Protein AF-R6D963-F1 (afdb_monomer_lite)

Radius of gyration: 20.3 Å; chains: 1; bounding box: 48×44×53 Å

Secondary structure (DSSP, 8-state):
---PPP-HHHHHHHHHHHHHHHHTT--HHHHHHHHHS-HHHHHHHHHHHHHHHHHHHS-S-HHHHHHHHHHHHHHHHHHHHHHHHHHHHHHHHHHTT-----HHHHTSHHHHHHHHHHHHHHHHHHHHHHH---

Foldseek 3Di:
DPPDDDPVVVVVVLVVVCVVCVVVVHHSVVVVCVVPDPPVVVVVVVVLVVLLCVQQVPDPDNVLSVQLNVQLVVVVVVVVVVVVVVVVVQVVCVVVVNDPDDPVLVPDPVNVVVVVVVVVVVSVVSSVRSNPDD

pLDDT: mean 89.03, std 8.0, range [45.81, 96.44]

Sequence (134 aa):
MSGVGAPWLLYGIGAVLAIILTLCKIPALAFALGMFIPLELNVPLVVGGAVNWFVTTRSKDAALNTERGEKGTLLASGFIAGGALMGVISAAMRFGGVNLVNEAWLNNTWSEVLALGAYALLILYFIKASMKVK

Structure (mmCIF, N/CA/C/O backbone):
data_AF-R6D963-F1
#
_entry.id   AF-R6D963-F1
#
loop_
_atom_site.group_PDB
_atom_site.id
_atom_site.type_symbol
_atom_site.label_atom_id
_atom_site.label_alt_id
_atom_site.label_comp_id
_atom_site.label_asym_id
_atom_site.label_entity_id
_atom_site.label_seq_id
_atom_site.pdbx_PDB_ins_code
_atom_site.Cartn_x
_atom_site.Cartn_y
_atom_site.Cartn_z
_atom_site.occupancy
_atom_site.B_iso_or_equiv
_atom_site.auth_seq_id
_atom_site.auth_comp_id
_atom_site.auth_asym_id
_atom_site.auth_atom_id
_atom_site.pdbx_PDB_model_num
ATOM 1 N N . MET A 1 1 ? 14.447 15.627 -26.904 1.00 45.81 1 MET A N 1
ATOM 2 C CA . MET A 1 1 ? 13.306 16.252 -26.200 1.00 45.81 1 MET A CA 1
ATOM 3 C C . MET A 1 1 ? 12.547 17.096 -27.209 1.00 45.81 1 MET A C 1
ATOM 5 O O . MET A 1 1 ? 12.997 18.180 -27.549 1.00 45.81 1 MET A O 1
ATOM 9 N N . SER A 1 2 ? 11.469 16.562 -27.779 1.00 47.56 2 SER A N 1
ATOM 10 C CA . SER A 1 2 ? 10.564 17.322 -28.645 1.00 47.56 2 SER A CA 1
ATOM 11 C C . SER A 1 2 ? 9.882 18.407 -27.809 1.00 47.56 2 SER A C 1
ATOM 13 O O . SER A 1 2 ? 9.190 18.084 -26.846 1.00 47.56 2 SER A O 1
ATOM 15 N N . GLY A 1 3 ? 10.111 19.678 -28.147 1.00 60.22 3 GLY A N 1
ATOM 16 C CA . GLY A 1 3 ? 9.510 20.851 -27.502 1.00 60.22 3 GLY A CA 1
ATOM 17 C C . GLY A 1 3 ? 8.023 20.992 -27.819 1.00 60.22 3 GLY A C 1
ATOM 18 O O . GLY A 1 3 ? 7.609 21.952 -28.459 1.00 60.22 3 GLY A O 1
ATOM 19 N N . VAL A 1 4 ? 7.219 20.015 -27.410 1.00 66.19 4 VAL A N 1
ATOM 20 C CA . VAL A 1 4 ? 5.761 20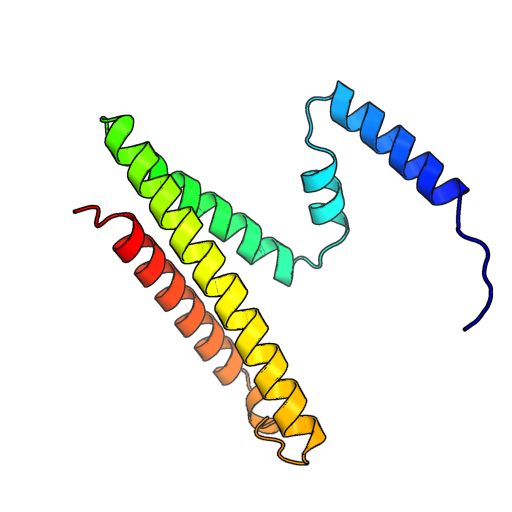.122 -27.454 1.00 66.19 4 VAL A CA 1
ATOM 21 C C . VAL A 1 4 ? 5.361 21.041 -26.303 1.00 66.19 4 VAL A C 1
ATOM 23 O O . VAL A 1 4 ? 5.659 20.747 -25.146 1.00 66.19 4 VAL A O 1
ATOM 26 N N . GLY A 1 5 ? 4.747 22.184 -26.620 1.00 77.62 5 GLY A N 1
ATOM 27 C CA . GLY A 1 5 ? 4.207 23.092 -25.609 1.00 77.62 5 GLY A CA 1
ATOM 28 C C . GLY A 1 5 ? 3.273 22.342 -24.659 1.00 77.62 5 GLY A C 1
ATOM 29 O O . GLY A 1 5 ? 2.567 21.423 -25.078 1.00 77.62 5 GLY A O 1
ATOM 30 N N . ALA A 1 6 ? 3.294 22.707 -23.375 1.00 78.94 6 ALA A N 1
ATOM 31 C CA . ALA A 1 6 ? 2.456 22.059 -22.372 1.00 78.94 6 ALA A CA 1
ATOM 32 C C . ALA A 1 6 ? 0.985 22.049 -22.841 1.00 78.94 6 ALA A C 1
ATOM 34 O O . ALA A 1 6 ? 0.496 23.082 -23.311 1.00 78.94 6 ALA A O 1
ATOM 35 N N . PRO A 1 7 ? 0.268 20.916 -22.745 1.00 87.56 7 PRO A N 1
ATOM 36 C CA . PRO A 1 7 ? -1.094 20.797 -23.253 1.00 87.56 7 PRO A CA 1
ATOM 37 C C . PRO A 1 7 ? -2.090 21.503 -22.318 1.00 87.56 7 PRO A C 1
ATOM 39 O O . PRO A 1 7 ? -2.863 20.868 -21.605 1.00 87.56 7 PRO A O 1
ATOM 42 N N . TRP A 1 8 ? -2.077 22.839 -22.319 1.00 88.88 8 TRP A N 1
ATOM 43 C CA . TRP A 1 8 ? -2.890 23.716 -21.463 1.00 88.88 8 TRP A CA 1
ATOM 44 C C . TRP A 1 8 ? -4.386 23.404 -21.506 1.00 88.88 8 TRP A C 1
ATOM 46 O O . TRP A 1 8 ? -5.058 23.491 -20.481 1.00 88.88 8 TRP A O 1
ATOM 56 N N . LEU A 1 9 ? -4.895 22.969 -22.662 1.00 91.44 9 LEU A N 1
ATOM 57 C CA . LEU A 1 9 ? -6.282 22.532 -22.803 1.00 91.44 9 LEU A CA 1
ATOM 58 C C . LEU A 1 9 ? -6.596 21.321 -21.907 1.00 91.44 9 LEU A C 1
ATOM 60 O O . LEU A 1 9 ? -7.628 21.310 -21.241 1.00 91.44 9 LEU A O 1
ATOM 64 N N . LEU A 1 10 ? -5.695 20.334 -21.832 1.00 89.88 10 LEU A N 1
ATOM 65 C CA . LEU A 1 10 ? -5.864 19.157 -20.971 1.00 89.88 10 LEU A CA 1
ATOM 66 C C . LEU A 1 10 ? -5.806 19.536 -19.487 1.00 89.88 10 LEU A C 1
ATOM 68 O O . LEU A 1 10 ? -6.600 19.029 -18.697 1.00 89.88 10 LEU A O 1
ATOM 72 N N . TYR A 1 11 ? -4.926 20.469 -19.111 1.00 89.25 11 TYR A N 1
ATOM 73 C CA . TYR A 1 11 ? -4.894 21.009 -17.748 1.00 89.25 11 TYR A CA 1
ATOM 74 C C . TYR A 1 11 ? -6.192 21.744 -17.390 1.00 89.25 11 TYR A C 1
ATOM 76 O O . TYR A 1 11 ? -6.721 21.543 -16.299 1.00 89.25 11 TYR A O 1
ATOM 84 N N . GLY A 1 12 ? -6.739 22.545 -18.312 1.00 93.12 12 GLY A N 1
ATOM 85 C CA . GLY A 1 12 ? -8.024 23.225 -18.133 1.00 93.12 12 GLY A CA 1
ATOM 86 C C . GLY A 1 12 ? -9.186 22.248 -17.945 1.00 93.12 12 GLY A C 1
ATOM 87 O O . GLY A 1 12 ? -9.982 22.411 -17.023 1.00 93.12 12 GLY A O 1
ATOM 88 N N . ILE A 1 13 ? -9.242 21.183 -18.752 1.00 92.81 13 ILE A N 1
ATOM 89 C CA . ILE A 1 13 ? -10.232 20.104 -18.598 1.00 92.81 13 ILE A CA 1
ATOM 90 C C . ILE A 1 13 ? -10.082 19.428 -17.228 1.00 92.81 13 ILE A C 1
ATOM 92 O O . ILE A 1 13 ? -11.074 19.242 -16.524 1.00 92.81 13 ILE A O 1
ATOM 96 N N . GLY A 1 14 ? -8.850 19.115 -16.817 1.00 91.75 14 GLY A N 1
ATOM 97 C CA . GLY A 1 14 ? -8.565 18.546 -15.499 1.00 91.75 14 GLY A CA 1
ATOM 98 C C . GLY A 1 14 ? -9.013 19.452 -14.348 1.00 91.75 14 GLY A C 1
ATOM 99 O O . GLY A 1 14 ? -9.599 18.968 -13.382 1.00 91.75 14 GLY A O 1
ATOM 100 N N . ALA A 1 15 ? -8.809 20.767 -14.466 1.00 92.88 15 ALA A N 1
ATOM 101 C CA . ALA A 1 15 ? -9.242 21.743 -13.469 1.00 92.88 15 ALA A CA 1
ATOM 102 C C . ALA A 1 15 ? -10.774 21.819 -13.359 1.00 92.88 15 ALA A C 1
ATOM 104 O O . ALA A 1 15 ? -11.313 21.790 -12.253 1.00 92.88 15 ALA A O 1
ATOM 105 N N . VAL A 1 16 ? -11.489 21.849 -14.490 1.00 95.00 16 VAL A N 1
ATOM 106 C CA . VAL A 1 16 ? -12.962 21.834 -14.505 1.00 95.00 16 VAL A CA 1
ATOM 107 C C . VAL A 1 16 ? -13.499 20.533 -13.904 1.00 95.00 16 VAL A C 1
ATOM 109 O O . VAL A 1 16 ? -14.391 20.575 -13.057 1.00 95.00 16 VAL A O 1
ATOM 112 N N . LEU A 1 17 ? -12.920 19.383 -14.265 1.00 93.12 17 LEU A N 1
ATOM 113 C CA . LEU A 1 17 ? -13.272 18.092 -13.667 1.00 93.12 17 LEU A CA 1
ATOM 114 C C . LEU A 1 17 ? -13.030 18.080 -12.154 1.00 93.12 17 LEU A C 1
ATOM 116 O O . LEU A 1 17 ? -13.890 17.621 -11.407 1.00 93.12 17 LEU A O 1
ATOM 120 N N . ALA A 1 18 ? -11.907 18.624 -11.680 1.00 92.38 18 ALA A N 1
ATOM 121 C CA . ALA A 1 18 ? -11.615 18.715 -10.252 1.00 92.38 18 ALA A CA 1
ATOM 122 C C . ALA A 1 18 ? -12.641 19.579 -9.499 1.00 92.38 18 ALA A C 1
ATOM 124 O O . ALA A 1 18 ? -13.044 19.210 -8.394 1.00 92.38 18 ALA A O 1
ATOM 125 N N . ILE A 1 19 ? -13.115 20.679 -10.098 1.00 94.69 19 ILE A N 1
ATOM 126 C CA . ILE A 1 19 ? -14.180 21.518 -9.526 1.00 94.69 19 ILE A CA 1
ATOM 127 C C . ILE A 1 19 ? -15.487 20.725 -9.435 1.00 94.69 19 ILE A C 1
ATOM 129 O O . ILE A 1 19 ? -16.094 20.683 -8.368 1.00 94.69 19 ILE A O 1
ATOM 133 N N . ILE A 1 20 ? -15.893 20.048 -10.515 1.00 95.06 20 ILE A N 1
ATOM 134 C CA . ILE A 1 20 ? -17.113 19.225 -10.537 1.00 95.06 20 ILE A CA 1
ATOM 135 C C . ILE A 1 20 ? -17.046 18.131 -9.462 1.00 95.06 20 ILE A C 1
ATOM 137 O O . ILE A 1 20 ? -17.976 17.986 -8.672 1.00 95.06 20 ILE A O 1
ATOM 141 N N . LEU A 1 21 ? -15.931 17.402 -9.375 1.00 94.12 21 LEU A N 1
ATOM 142 C CA . LEU A 1 21 ? -15.734 16.349 -8.373 1.00 94.12 21 LEU A CA 1
ATOM 143 C C . LEU A 1 21 ? -15.788 16.906 -6.948 1.00 94.12 21 LEU A C 1
ATOM 145 O O . LEU A 1 21 ? -16.455 16.330 -6.088 1.00 94.12 21 LEU A O 1
ATOM 149 N N . THR A 1 22 ? -15.166 18.064 -6.717 1.00 93.12 22 THR A N 1
ATOM 150 C CA . THR A 1 22 ? -15.223 18.766 -5.427 1.00 93.12 22 THR A CA 1
ATOM 151 C C . THR A 1 22 ? -16.660 19.142 -5.055 1.00 93.12 22 THR A C 1
ATOM 153 O O . THR A 1 22 ? -17.071 18.918 -3.916 1.00 93.12 22 THR A O 1
ATOM 156 N N . LEU A 1 23 ? -17.458 19.639 -6.009 1.00 95.12 23 LEU A N 1
ATOM 157 C CA . LEU A 1 23 ? -18.881 19.943 -5.801 1.00 95.12 23 LEU A CA 1
ATOM 158 C C . LEU A 1 23 ? -19.701 18.684 -5.480 1.00 95.12 23 LEU A C 1
ATOM 160 O O . LEU A 1 23 ? -20.583 18.720 -4.622 1.00 95.12 23 LEU A O 1
ATOM 164 N N . CYS A 1 24 ? -19.369 17.551 -6.101 1.00 94.62 24 CYS A N 1
ATOM 165 C CA . CYS A 1 24 ? -19.964 16.247 -5.806 1.00 94.62 24 CYS A CA 1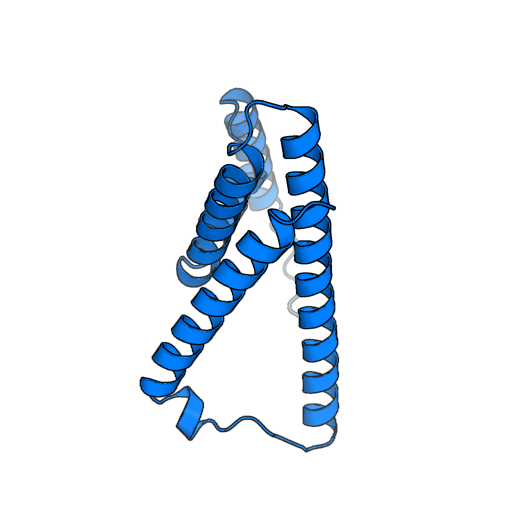
ATOM 166 C C . CYS A 1 24 ? -19.456 15.608 -4.497 1.00 94.62 24 CYS A C 1
ATOM 168 O O . CYS A 1 24 ? -19.867 14.493 -4.182 1.00 94.62 24 CYS A O 1
ATOM 170 N N . LYS A 1 25 ? -18.576 16.275 -3.732 1.00 91.38 25 LYS A N 1
ATOM 171 C CA . LYS A 1 25 ? -17.889 15.722 -2.547 1.00 91.38 25 LYS A CA 1
ATOM 172 C C . LYS A 1 25 ? -17.077 14.448 -2.836 1.00 91.38 25 LYS A C 1
ATOM 174 O O . LYS A 1 25 ? -16.847 13.639 -1.940 1.00 91.38 25 LYS A O 1
ATOM 179 N N . ILE A 1 26 ? -16.616 14.281 -4.075 1.00 89.75 26 ILE A N 1
ATOM 180 C CA . ILE A 1 26 ? -15.727 13.193 -4.483 1.00 89.75 26 ILE A CA 1
ATOM 181 C C . ILE A 1 26 ? -14.285 13.721 -4.457 1.00 89.75 26 ILE A C 1
ATOM 183 O O . ILE A 1 26 ? -13.998 14.738 -5.093 1.00 89.75 26 ILE A O 1
ATOM 187 N N . PRO A 1 27 ? -13.341 13.053 -3.768 1.00 88.75 27 PRO A N 1
ATOM 188 C CA . PRO A 1 27 ? -11.946 13.475 -3.769 1.00 88.75 27 PRO A CA 1
ATOM 189 C C . PRO A 1 27 ? -11.345 13.352 -5.176 1.00 88.75 27 PRO A C 1
ATOM 191 O O . PRO A 1 27 ? -11.098 12.246 -5.662 1.00 88.75 27 PRO A O 1
ATOM 194 N N . ALA A 1 28 ? -11.069 14.489 -5.821 1.00 89.69 28 ALA A N 1
ATOM 195 C CA . ALA A 1 28 ? -10.539 14.524 -7.186 1.00 89.69 28 ALA A CA 1
ATOM 196 C C . ALA A 1 28 ? -9.214 13.754 -7.333 1.00 89.69 28 ALA A C 1
ATOM 198 O O . ALA A 1 28 ? -8.979 13.116 -8.355 1.00 89.69 28 ALA A O 1
ATOM 199 N N . LEU A 1 29 ? -8.380 13.753 -6.287 1.00 86.44 29 LEU A N 1
ATOM 200 C CA . LEU A 1 29 ? -7.109 13.029 -6.258 1.00 86.44 29 LEU A CA 1
ATOM 201 C C . LEU A 1 29 ? -7.303 11.507 -6.318 1.00 86.44 29 LEU A C 1
ATOM 203 O O . LEU A 1 29 ? -6.657 10.844 -7.123 1.00 86.44 29 LEU A O 1
ATOM 207 N N . ALA A 1 30 ? -8.221 10.955 -5.518 1.00 84.38 30 ALA A N 1
ATOM 208 C CA . ALA A 1 30 ? -8.514 9.521 -5.531 1.00 84.38 30 ALA A CA 1
ATOM 209 C C . ALA A 1 30 ? -9.139 9.088 -6.866 1.00 84.38 30 ALA A C 1
ATOM 211 O O . ALA A 1 30 ? -8.790 8.041 -7.404 1.00 84.38 30 ALA A O 1
ATOM 212 N N . PHE A 1 31 ? -10.013 9.926 -7.430 1.00 87.38 31 PHE A N 1
ATOM 213 C CA . PHE A 1 31 ? -10.617 9.692 -8.740 1.00 87.38 31 PHE A CA 1
ATOM 214 C C . PHE A 1 31 ? -9.572 9.690 -9.867 1.00 87.38 31 PHE A C 1
ATOM 216 O O . PHE A 1 31 ? -9.514 8.752 -10.659 1.00 87.38 31 PHE A O 1
ATOM 223 N N . ALA A 1 32 ? -8.707 10.706 -9.912 1.00 86.88 32 ALA A N 1
ATOM 224 C CA . ALA A 1 32 ? -7.654 10.809 -10.918 1.00 86.88 32 ALA A CA 1
ATOM 225 C C . ALA A 1 32 ? -6.641 9.660 -10.813 1.00 86.88 32 ALA A C 1
ATOM 227 O O . ALA A 1 32 ? -6.297 9.067 -11.832 1.00 86.88 32 ALA A O 1
ATOM 228 N N . LEU A 1 33 ? -6.212 9.299 -9.597 1.00 82.25 33 LEU A N 1
ATOM 229 C CA . LEU A 1 33 ? -5.339 8.141 -9.370 1.00 82.25 33 LEU A CA 1
ATOM 230 C C . LEU A 1 33 ? -5.999 6.838 -9.842 1.00 82.25 33 LEU A C 1
ATOM 232 O O . LEU A 1 33 ? -5.355 6.040 -10.519 1.00 82.25 33 LEU A O 1
ATOM 236 N N . GLY A 1 34 ? -7.291 6.660 -9.555 1.00 83.62 34 GLY A N 1
ATOM 237 C CA . GLY A 1 34 ? -8.060 5.496 -9.991 1.00 83.62 34 GLY A CA 1
ATOM 238 C C . GLY A 1 34 ? -8.137 5.350 -11.514 1.00 83.62 34 GLY A C 1
ATOM 239 O O . GLY A 1 34 ? -8.022 4.237 -12.016 1.00 83.62 34 GLY A O 1
ATOM 240 N N . MET A 1 35 ? -8.275 6.455 -12.256 1.00 84.25 35 MET A N 1
ATOM 241 C CA . MET A 1 35 ? -8.285 6.435 -13.728 1.00 84.25 35 MET A CA 1
ATOM 242 C C . MET A 1 35 ? -6.891 6.309 -14.353 1.00 84.25 35 MET A C 1
ATOM 244 O O . MET A 1 35 ? -6.765 5.844 -15.483 1.00 84.25 35 MET A O 1
ATOM 248 N N . PHE A 1 36 ? -5.854 6.780 -13.659 1.00 83.00 36 PHE A N 1
ATOM 249 C CA . PHE A 1 36 ? -4.491 6.848 -14.185 1.00 83.00 36 PHE A CA 1
ATOM 250 C C . PHE A 1 36 ? -3.726 5.528 -14.033 1.00 83.00 36 PHE A C 1
ATOM 252 O O . PHE A 1 36 ? -2.913 5.180 -14.887 1.00 83.00 36 PHE A O 1
ATOM 259 N N . ILE A 1 37 ? -3.956 4.809 -12.934 1.00 81.81 37 ILE A N 1
ATOM 260 C CA . ILE A 1 37 ? -3.141 3.659 -12.545 1.00 81.81 37 ILE A CA 1
ATOM 261 C C . ILE A 1 37 ? -3.759 2.351 -13.090 1.00 81.81 37 ILE A C 1
ATOM 263 O O . ILE A 1 37 ? -4.955 2.120 -12.895 1.00 81.81 37 ILE A O 1
ATOM 267 N N . PRO A 1 38 ? -2.973 1.460 -13.735 1.00 84.44 38 PRO A N 1
ATOM 268 C CA . PRO A 1 38 ? -3.434 0.131 -14.138 1.00 84.44 38 PRO A CA 1
ATOM 269 C C . PRO A 1 38 ? -4.086 -0.630 -12.982 1.00 84.44 38 PRO A C 1
ATOM 271 O O . PRO A 1 38 ? -3.677 -0.498 -11.826 1.00 84.44 38 PRO A O 1
ATOM 274 N N . LEU A 1 39 ? -5.079 -1.467 -13.287 1.00 82.56 39 LEU A N 1
ATOM 275 C CA . LEU A 1 39 ? -5.853 -2.173 -12.262 1.00 82.56 39 LEU A CA 1
ATOM 276 C C . LEU A 1 39 ? -4.965 -3.003 -11.317 1.00 82.56 39 LEU A C 1
ATOM 278 O O . LEU A 1 39 ? -5.199 -3.020 -10.112 1.00 82.56 39 LEU A O 1
ATOM 282 N N . GLU A 1 40 ? -3.891 -3.591 -11.842 1.00 83.06 40 GLU A N 1
ATOM 283 C CA . GLU A 1 40 ? -2.876 -4.347 -11.092 1.00 83.06 40 GLU A CA 1
ATOM 284 C C . GLU A 1 40 ? -2.227 -3.545 -9.952 1.00 83.06 40 GLU A C 1
ATOM 286 O O . GLU A 1 40 ? -1.925 -4.095 -8.896 1.00 83.06 40 GLU A O 1
ATOM 291 N N . LEU A 1 41 ? -2.058 -2.233 -10.132 1.00 82.44 41 LEU A N 1
ATOM 292 C CA . LEU A 1 41 ? -1.487 -1.327 -9.133 1.00 82.44 41 LEU A CA 1
ATOM 293 C C . LEU A 1 41 ? -2.566 -0.671 -8.249 1.00 82.44 41 LEU A C 1
ATOM 295 O O . LEU A 1 41 ? -2.281 -0.270 -7.120 1.00 82.44 41 LEU A O 1
ATOM 299 N N . ASN A 1 42 ? -3.816 -0.609 -8.717 1.00 84.69 42 ASN A N 1
ATOM 300 C CA . ASN A 1 42 ? -4.957 -0.121 -7.935 1.00 84.69 42 ASN A CA 1
ATOM 301 C C . ASN A 1 42 ? -5.462 -1.144 -6.903 1.00 84.69 42 ASN A C 1
ATOM 303 O O . ASN A 1 42 ? -5.877 -0.762 -5.809 1.00 84.69 42 ASN A O 1
ATOM 307 N N . VAL A 1 43 ? -5.412 -2.446 -7.203 1.00 88.06 43 VAL A N 1
ATOM 308 C CA . VAL A 1 43 ? -5.881 -3.493 -6.275 1.00 88.06 43 VAL A CA 1
ATOM 309 C C . VAL A 1 43 ? -5.137 -3.447 -4.926 1.00 88.06 43 VAL A C 1
ATOM 311 O O . VAL A 1 43 ? -5.811 -3.408 -3.892 1.00 88.06 43 VAL A O 1
ATOM 314 N N . PRO A 1 44 ? -3.792 -3.351 -4.872 1.00 88.94 44 PRO A N 1
ATOM 315 C CA . PRO A 1 44 ? -3.068 -3.208 -3.609 1.00 88.94 44 PRO A CA 1
ATOM 316 C C . PRO A 1 44 ? -3.443 -1.960 -2.798 1.00 88.94 44 PRO A C 1
ATOM 318 O O . PRO A 1 44 ? -3.452 -2.019 -1.568 1.00 88.94 44 PRO A O 1
ATOM 321 N N . LEU A 1 45 ? -3.785 -0.846 -3.459 1.00 88.25 45 LEU A N 1
ATOM 322 C CA . LEU A 1 45 ? -4.256 0.377 -2.793 1.00 88.25 45 LEU A CA 1
ATOM 323 C C . LEU A 1 45 ? -5.590 0.140 -2.079 1.00 88.25 45 LEU A C 1
ATOM 325 O O . LEU A 1 45 ? -5.745 0.506 -0.912 1.00 88.25 45 LEU A O 1
ATOM 329 N N . VAL A 1 46 ? -6.531 -0.527 -2.751 1.00 89.25 46 VAL A N 1
ATOM 330 C CA . VAL A 1 46 ? -7.828 -0.896 -2.163 1.00 89.25 46 VAL A CA 1
ATOM 331 C C . VAL A 1 46 ? -7.637 -1.845 -0.979 1.00 89.25 46 VAL A C 1
ATOM 333 O O . VAL A 1 46 ? -8.233 -1.636 0.080 1.00 89.25 46 VAL A O 1
ATOM 336 N N . VAL A 1 47 ? -6.760 -2.845 -1.115 1.00 93.12 47 VAL A N 1
ATOM 337 C CA . VAL A 1 47 ? -6.415 -3.766 -0.021 1.00 93.12 47 VAL A CA 1
ATOM 338 C C . VAL A 1 47 ? -5.810 -3.008 1.164 1.00 93.12 47 VAL A C 1
ATOM 340 O O . VAL A 1 47 ? -6.221 -3.233 2.300 1.00 93.12 47 VAL A O 1
ATOM 343 N N . GLY A 1 48 ? -4.899 -2.061 0.926 1.00 92.25 48 GLY A N 1
ATOM 344 C CA . GLY A 1 48 ? -4.333 -1.206 1.973 1.00 92.25 48 GLY A CA 1
ATOM 345 C C . GLY A 1 48 ? -5.396 -0.393 2.723 1.00 92.25 48 GLY A C 1
ATOM 346 O O . GLY A 1 48 ? -5.378 -0.335 3.953 1.00 92.25 48 GLY A O 1
ATOM 347 N N . GLY A 1 49 ? -6.374 0.166 2.003 1.00 92.38 49 GLY A N 1
ATOM 348 C CA . GLY A 1 49 ? -7.527 0.847 2.599 1.00 92.38 49 GLY A CA 1
ATOM 349 C C . GLY A 1 49 ? -8.385 -0.080 3.466 1.00 92.38 49 GLY A C 1
ATOM 350 O O . GLY A 1 49 ? -8.734 0.274 4.594 1.00 92.38 49 GLY A O 1
ATOM 351 N N . ALA A 1 50 ? -8.660 -1.296 2.985 1.00 94.38 50 ALA A N 1
ATOM 352 C CA . ALA A 1 50 ? -9.389 -2.313 3.742 1.00 94.38 50 ALA A CA 1
ATOM 353 C C . ALA A 1 50 ? -8.635 -2.742 5.014 1.00 94.38 50 ALA A C 1
ATOM 355 O O . ALA A 1 50 ? -9.244 -2.903 6.073 1.00 94.38 50 ALA A O 1
ATOM 356 N N . VAL A 1 51 ? -7.307 -2.870 4.941 1.00 94.00 51 VAL A N 1
ATOM 357 C CA . VAL A 1 51 ? -6.447 -3.162 6.097 1.00 94.00 51 VAL A CA 1
ATOM 358 C C . VAL A 1 51 ? -6.480 -2.019 7.111 1.00 94.00 51 VAL A C 1
ATOM 360 O O . VAL A 1 51 ? -6.637 -2.280 8.302 1.00 94.00 51 VAL A O 1
ATOM 363 N N . ASN A 1 52 ? -6.386 -0.761 6.671 1.00 92.94 52 ASN A N 1
ATOM 364 C CA . ASN A 1 52 ? -6.473 0.393 7.568 1.00 92.94 52 ASN A CA 1
ATOM 365 C C . ASN A 1 52 ? -7.830 0.451 8.285 1.00 92.94 52 ASN A C 1
ATOM 367 O O . ASN A 1 52 ? -7.885 0.605 9.507 1.00 92.94 52 ASN A O 1
ATOM 371 N N . TRP A 1 53 ? -8.924 0.250 7.544 1.00 93.75 53 TRP A N 1
ATOM 372 C CA . TRP A 1 53 ? -10.266 0.158 8.118 1.00 93.75 53 TRP A CA 1
ATOM 373 C C . TRP A 1 53 ? -10.364 -0.977 9.144 1.00 93.75 53 TRP A C 1
ATOM 375 O O . TRP A 1 53 ? -10.872 -0.780 10.249 1.00 93.75 53 TRP A O 1
ATOM 385 N N . PHE A 1 54 ? -9.808 -2.148 8.824 1.00 92.75 54 PHE A N 1
ATOM 386 C CA . PHE A 1 54 ? -9.765 -3.277 9.745 1.00 92.75 54 PHE A CA 1
ATOM 387 C C . PHE A 1 54 ? -8.993 -2.936 11.025 1.00 92.75 54 PHE A C 1
ATOM 389 O O . PHE A 1 54 ? -9.495 -3.165 12.117 1.00 92.75 54 PHE A O 1
ATOM 396 N N . VAL A 1 55 ? -7.795 -2.362 10.927 1.00 90.00 55 VAL A N 1
ATOM 397 C CA . VAL A 1 55 ? -6.940 -2.064 12.089 1.00 90.00 55 VAL A CA 1
ATOM 398 C C . VAL A 1 55 ? -7.570 -1.019 13.022 1.00 90.00 55 VAL A C 1
ATOM 400 O O . VAL A 1 55 ? -7.446 -1.137 14.242 1.00 90.00 55 VAL A O 1
ATOM 403 N N . THR A 1 56 ? -8.283 -0.040 12.463 1.00 90.75 56 THR A N 1
ATOM 404 C CA . THR A 1 56 ? -8.849 1.107 13.198 1.00 90.75 56 THR A CA 1
ATOM 405 C C . THR A 1 56 ? -10.279 0.900 13.710 1.00 90.75 56 THR A C 1
ATOM 407 O O . THR A 1 56 ? -10.758 1.713 14.489 1.00 90.75 56 THR A O 1
ATOM 410 N N . THR A 1 57 ? -10.968 -0.188 13.342 1.00 89.06 57 THR A N 1
ATOM 411 C CA . THR A 1 57 ? -12.382 -0.415 13.733 1.00 89.06 57 THR A CA 1
ATOM 412 C C . THR A 1 57 ? -12.553 -1.505 14.809 1.00 89.06 57 THR A C 1
ATOM 414 O O . THR A 1 57 ? -13.659 -1.761 15.281 1.00 89.06 57 THR A O 1
ATOM 417 N N . ARG A 1 58 ? -11.483 -2.203 15.221 1.00 89.81 58 ARG A N 1
ATOM 418 C CA . ARG A 1 58 ? -11.601 -3.414 16.067 1.00 89.81 58 ARG A CA 1
ATOM 419 C C . ARG A 1 58 ? -11.792 -3.183 17.565 1.00 89.81 58 ARG A C 1
ATOM 421 O O . ARG A 1 58 ? -12.192 -4.127 18.243 1.00 89.81 58 ARG A O 1
ATOM 428 N N . SER A 1 59 ? -11.488 -2.005 18.102 1.00 85.56 59 SER A N 1
ATOM 429 C CA . SER A 1 59 ? -11.717 -1.696 19.521 1.00 85.56 59 SER A CA 1
ATOM 430 C C . SER A 1 59 ? -12.974 -0.850 19.719 1.00 85.56 59 SER A C 1
ATOM 432 O O . SER A 1 59 ? -13.334 -0.064 18.847 1.00 85.56 59 SER A O 1
ATOM 434 N N . LYS A 1 60 ? -13.614 -0.973 20.889 1.00 84.44 60 LYS A N 1
ATOM 435 C CA . LYS A 1 60 ? -14.630 -0.006 21.354 1.00 84.44 60 LYS A CA 1
ATOM 436 C C . LYS A 1 60 ? -13.995 1.276 21.901 1.00 84.44 60 LYS A C 1
ATOM 438 O O . LYS A 1 60 ? -14.671 2.290 22.018 1.00 84.44 60 LYS A O 1
ATOM 443 N N . ASP A 1 61 ? -12.713 1.206 22.243 1.00 89.62 61 ASP A N 1
ATOM 444 C CA . ASP A 1 61 ? -11.930 2.341 22.706 1.00 89.62 61 ASP A CA 1
ATOM 445 C C . ASP A 1 61 ? -11.366 3.114 21.507 1.00 89.62 61 ASP A C 1
ATOM 447 O O . ASP A 1 61 ? -10.575 2.584 20.719 1.00 89.62 61 ASP A O 1
ATOM 451 N N . ALA A 1 62 ? -11.796 4.369 21.382 1.00 88.81 62 ALA A N 1
ATOM 452 C CA . ALA A 1 62 ? -11.361 5.268 20.326 1.00 88.81 62 ALA A CA 1
ATOM 453 C C . ALA A 1 62 ? -9.865 5.604 20.426 1.00 88.81 62 ALA A C 1
ATOM 455 O O . ALA A 1 62 ? -9.212 5.710 19.390 1.00 88.81 62 ALA A O 1
ATOM 456 N N . ALA A 1 63 ? -9.304 5.712 21.636 1.00 89.00 63 ALA A N 1
ATOM 457 C CA . ALA A 1 63 ? -7.890 6.029 21.824 1.00 89.00 63 ALA A CA 1
ATOM 458 C C . ALA A 1 63 ? -6.998 4.892 21.302 1.00 89.00 63 ALA A C 1
ATOM 460 O O . ALA A 1 63 ? -6.105 5.127 20.488 1.00 89.00 63 ALA A O 1
ATOM 461 N N . LEU A 1 64 ? -7.321 3.642 21.658 1.00 89.94 64 LEU A N 1
ATOM 462 C CA . LEU A 1 64 ? -6.602 2.463 21.158 1.00 89.94 64 LEU A CA 1
ATOM 463 C C . LEU A 1 64 ? -6.677 2.312 19.633 1.00 89.94 64 LEU A C 1
ATOM 465 O O . LEU A 1 64 ? -5.720 1.860 19.005 1.00 89.94 64 LEU A O 1
ATOM 469 N N . ASN A 1 65 ? -7.810 2.647 19.014 1.00 90.25 65 ASN A N 1
ATOM 470 C CA . ASN A 1 65 ? -7.946 2.585 17.558 1.00 90.25 65 ASN A CA 1
ATOM 471 C C . ASN A 1 65 ? -7.087 3.643 16.852 1.00 90.25 65 ASN A C 1
ATOM 473 O O . ASN A 1 65 ? -6.478 3.336 15.825 1.00 90.25 65 ASN A O 1
ATOM 477 N N . THR A 1 66 ? -7.004 4.850 17.415 1.00 90.12 66 THR A N 1
ATOM 478 C CA . THR A 1 66 ? -6.126 5.913 16.912 1.00 90.12 66 THR A CA 1
ATOM 479 C C . THR A 1 66 ? -4.662 5.493 17.001 1.00 90.12 66 THR A C 1
ATOM 481 O O . THR A 1 66 ? -3.973 5.517 15.983 1.00 90.12 66 THR A O 1
ATOM 484 N N . GLU A 1 67 ? -4.208 4.985 18.153 1.00 92.56 67 GLU A N 1
ATOM 485 C CA . GLU A 1 67 ? -2.825 4.505 18.314 1.00 92.56 67 GLU A CA 1
ATOM 486 C C . GLU A 1 67 ? -2.475 3.380 17.326 1.00 92.56 67 GLU A C 1
ATOM 488 O O . GLU A 1 67 ? -1.392 3.362 16.734 1.00 92.56 67 GLU A O 1
ATOM 493 N N . ARG A 1 68 ? -3.403 2.444 17.085 1.00 92.38 68 ARG A N 1
ATOM 494 C CA . ARG A 1 68 ? -3.238 1.395 16.064 1.00 92.38 68 ARG A CA 1
ATOM 495 C C . ARG A 1 68 ? -3.099 1.968 14.655 1.00 92.38 68 ARG A C 1
ATOM 497 O O . ARG A 1 68 ? -2.285 1.465 13.877 1.00 92.38 68 ARG A O 1
ATOM 504 N N . GLY A 1 69 ? -3.890 2.987 14.323 1.00 91.94 69 GLY A N 1
ATOM 505 C CA . GLY A 1 69 ? -3.855 3.670 13.028 1.00 91.94 69 GLY A CA 1
ATOM 506 C C . GLY A 1 69 ? -2.552 4.437 12.804 1.00 91.94 69 GLY A C 1
ATOM 507 O O . GLY A 1 69 ? -1.918 4.288 11.757 1.00 91.94 69 GLY A O 1
ATOM 508 N N . GLU A 1 70 ? -2.097 5.189 13.805 1.00 93.81 70 GLU A N 1
ATOM 509 C CA . GLU A 1 70 ? -0.814 5.901 13.770 1.00 93.81 70 GLU A CA 1
ATOM 510 C C . GLU A 1 70 ? 0.357 4.925 13.632 1.00 93.81 70 GLU A C 1
ATOM 512 O O . GLU A 1 70 ? 1.213 5.086 12.758 1.00 93.81 70 GLU A O 1
ATOM 517 N N . LYS A 1 71 ? 0.351 3.838 14.414 1.00 93.06 71 LYS A N 1
ATOM 518 C CA . LYS A 1 71 ? 1.350 2.772 14.303 1.00 93.06 71 LYS A CA 1
ATOM 519 C C . LYS A 1 71 ? 1.330 2.095 12.934 1.00 93.06 71 LYS A C 1
ATOM 521 O O . LYS A 1 71 ? 2.389 1.828 12.369 1.00 93.06 71 LYS A O 1
ATOM 526 N N . GLY A 1 72 ? 0.146 1.814 12.388 1.00 93.44 72 GLY A N 1
ATOM 527 C CA . GLY A 1 72 ? -0.002 1.298 11.027 1.00 93.44 72 GLY A CA 1
ATOM 528 C C . GLY A 1 72 ? 0.596 2.247 9.992 1.00 93.44 72 GLY A C 1
ATOM 529 O O . GLY A 1 72 ? 1.384 1.819 9.152 1.00 93.44 72 GLY A O 1
ATOM 530 N N . THR A 1 73 ? 0.308 3.540 10.103 1.00 93.62 73 THR A N 1
ATOM 531 C CA . THR A 1 73 ? 0.855 4.573 9.213 1.00 93.62 73 THR A CA 1
ATOM 532 C C . THR A 1 73 ? 2.384 4.636 9.291 1.00 93.62 73 THR A C 1
ATOM 534 O O . THR A 1 73 ? 3.046 4.688 8.254 1.00 93.62 73 THR A O 1
ATOM 537 N N . LEU A 1 74 ? 2.960 4.545 10.495 1.00 94.44 74 LEU A N 1
ATOM 538 C CA . LEU A 1 74 ? 4.410 4.508 10.709 1.00 94.44 74 LEU A CA 1
ATOM 539 C C . LEU A 1 74 ? 5.069 3.261 10.095 1.00 94.44 74 LEU A C 1
ATOM 541 O O . LEU A 1 74 ? 6.127 3.349 9.476 1.00 94.44 74 LEU A O 1
ATOM 545 N N . LEU A 1 75 ? 4.447 2.089 10.243 1.00 94.12 75 LEU A N 1
ATOM 546 C CA . LEU A 1 75 ? 4.940 0.863 9.611 1.00 94.12 75 LEU A CA 1
ATOM 547 C C . LEU A 1 75 ? 4.862 0.958 8.082 1.00 94.12 75 LEU A C 1
ATOM 549 O O . LEU A 1 75 ? 5.800 0.559 7.394 1.00 94.12 75 LEU A O 1
ATOM 553 N N . ALA A 1 76 ? 3.766 1.503 7.549 1.00 93.25 76 ALA A N 1
ATOM 554 C CA . ALA A 1 76 ? 3.555 1.633 6.111 1.00 93.25 76 ALA A CA 1
ATOM 555 C C . ALA A 1 76 ? 4.581 2.580 5.480 1.00 93.25 76 ALA A C 1
ATOM 557 O O . ALA A 1 76 ? 5.184 2.235 4.465 1.00 93.25 76 ALA A O 1
ATOM 558 N N . SER A 1 77 ? 4.842 3.734 6.102 1.00 94.06 77 SER A N 1
ATOM 559 C CA . SER A 1 77 ? 5.872 4.663 5.628 1.00 94.06 77 SER A CA 1
ATOM 560 C C . SER A 1 77 ? 7.273 4.049 5.695 1.00 94.06 77 SER A C 1
ATOM 562 O O . SER A 1 77 ? 8.055 4.226 4.761 1.00 94.06 77 SER A O 1
ATOM 564 N N . GLY A 1 78 ? 7.562 3.245 6.725 1.00 94.75 78 GLY A N 1
ATOM 565 C CA . GLY A 1 78 ? 8.789 2.452 6.816 1.00 94.75 78 GLY A CA 1
ATOM 566 C C . GLY A 1 78 ? 8.952 1.459 5.660 1.00 94.75 78 GLY A C 1
ATOM 567 O O . GLY A 1 78 ? 10.026 1.388 5.063 1.00 94.75 78 GLY A O 1
ATOM 568 N N . PHE A 1 79 ? 7.889 0.738 5.286 1.00 93.06 79 PHE A N 1
ATOM 569 C CA . PHE A 1 79 ? 7.910 -0.164 4.127 1.00 93.06 79 PHE A CA 1
ATOM 570 C C . PHE A 1 79 ? 8.089 0.581 2.799 1.00 93.06 79 PHE A C 1
ATOM 572 O O . PHE A 1 79 ? 8.855 0.123 1.951 1.00 93.06 79 PHE A O 1
ATOM 579 N N . ILE A 1 80 ? 7.443 1.738 2.628 1.00 93.00 80 ILE A N 1
ATOM 580 C CA . ILE A 1 80 ? 7.604 2.579 1.432 1.00 93.00 80 ILE A CA 1
ATOM 581 C C . ILE A 1 80 ? 9.054 3.069 1.317 1.00 93.00 80 ILE A C 1
ATOM 583 O O . ILE A 1 80 ? 9.678 2.913 0.267 1.00 93.00 80 ILE A O 1
ATOM 587 N N . ALA A 1 81 ? 9.615 3.611 2.402 1.00 95.44 81 ALA A N 1
ATOM 588 C CA . ALA A 1 81 ? 10.991 4.100 2.430 1.00 95.44 81 ALA A CA 1
ATOM 589 C C . ALA A 1 81 ? 12.010 2.970 2.211 1.00 95.44 81 ALA A C 1
ATOM 591 O O . ALA A 1 81 ? 12.945 3.124 1.426 1.00 95.44 81 ALA A O 1
ATOM 592 N N . GLY A 1 82 ? 11.808 1.814 2.853 1.00 95.06 82 GLY A N 1
ATOM 593 C CA . GLY A 1 82 ? 12.650 0.633 2.670 1.00 95.06 82 GLY A CA 1
ATOM 594 C C . GLY A 1 82 ? 12.614 0.102 1.235 1.00 95.06 82 GLY A C 1
ATOM 595 O O . GLY A 1 82 ? 13.663 -0.187 0.663 1.00 95.06 82 GLY A O 1
ATOM 596 N N . GLY A 1 83 ? 11.426 0.041 0.622 1.00 93.25 83 GLY A N 1
ATOM 597 C CA . GLY A 1 83 ? 11.264 -0.341 -0.782 1.00 93.25 83 GLY A CA 1
ATOM 598 C C . GLY A 1 83 ? 11.989 0.613 -1.734 1.00 93.25 83 GLY A C 1
ATOM 599 O O . GLY A 1 83 ? 12.714 0.163 -2.621 1.00 93.25 83 GLY A O 1
ATOM 600 N N . ALA A 1 84 ? 11.870 1.925 -1.510 1.00 95.19 84 ALA A N 1
ATOM 601 C CA . ALA A 1 84 ? 12.580 2.933 -2.295 1.00 95.19 84 ALA A CA 1
ATOM 602 C C . ALA A 1 84 ? 14.109 2.807 -2.157 1.00 95.19 84 ALA A C 1
ATOM 604 O O . ALA A 1 84 ? 14.818 2.819 -3.164 1.00 95.19 84 ALA A 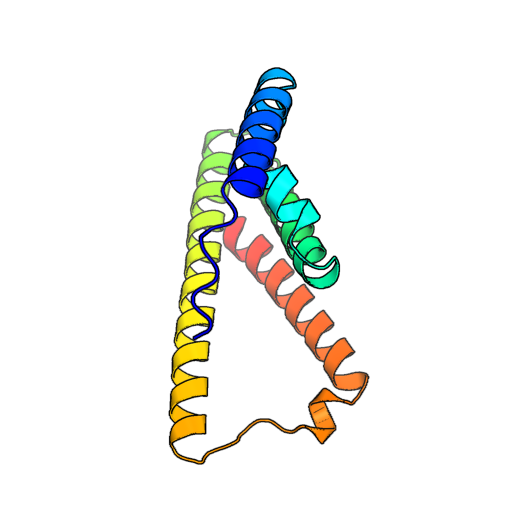O 1
ATOM 605 N N . LEU A 1 85 ? 14.621 2.618 -0.933 1.00 96.44 85 LEU A N 1
ATOM 606 C CA . LEU A 1 85 ? 16.052 2.424 -0.672 1.00 96.44 85 LEU A CA 1
ATOM 607 C C . LEU A 1 85 ? 16.594 1.176 -1.387 1.00 96.44 85 LEU A C 1
ATOM 609 O O . LEU A 1 85 ? 17.618 1.249 -2.067 1.00 96.44 85 LEU A O 1
ATOM 613 N N . MET A 1 86 ? 15.885 0.047 -1.295 1.00 94.81 86 MET A N 1
ATOM 614 C CA . MET A 1 86 ? 16.268 -1.180 -2.002 1.00 94.81 86 MET A CA 1
ATOM 615 C C . MET A 1 86 ? 16.209 -1.015 -3.525 1.00 94.81 86 MET A C 1
ATOM 617 O O . MET A 1 86 ? 17.053 -1.571 -4.227 1.00 94.81 86 MET A O 1
ATOM 621 N N . GLY A 1 87 ? 15.278 -0.208 -4.042 1.00 93.19 87 GLY A N 1
ATOM 622 C CA . GLY A 1 87 ? 15.228 0.165 -5.457 1.00 93.19 87 GLY A CA 1
ATOM 623 C C . GLY A 1 87 ? 16.483 0.915 -5.915 1.00 93.19 87 GLY A C 1
ATOM 624 O O . GLY A 1 87 ? 17.064 0.570 -6.945 1.00 93.19 87 GLY A O 1
ATOM 625 N N . VAL A 1 88 ? 16.958 1.882 -5.122 1.00 94.81 88 VAL A N 1
ATOM 626 C CA . VAL A 1 88 ? 18.209 2.613 -5.402 1.00 94.81 88 VAL A CA 1
ATOM 627 C C . VAL A 1 88 ? 19.415 1.671 -5.373 1.00 94.81 88 VAL A C 1
ATOM 629 O O . VAL A 1 88 ? 20.241 1.707 -6.285 1.00 94.81 88 VAL A O 1
ATOM 632 N N . ILE A 1 89 ? 19.496 0.782 -4.377 1.00 94.56 89 ILE A N 1
ATOM 633 C CA . ILE A 1 89 ? 20.566 -0.225 -4.280 1.00 94.56 89 ILE A CA 1
ATOM 634 C C . ILE A 1 89 ? 20.551 -1.152 -5.505 1.00 94.56 89 ILE A C 1
ATOM 636 O O . ILE A 1 89 ? 21.592 -1.389 -6.118 1.00 94.56 89 ILE A O 1
ATOM 640 N N . SER A 1 90 ? 19.372 -1.631 -5.915 1.00 91.50 90 SER A N 1
ATOM 641 C CA . SER A 1 90 ? 19.213 -2.459 -7.115 1.00 91.50 90 SER A CA 1
ATOM 642 C C . SER A 1 90 ? 19.663 -1.734 -8.386 1.00 91.50 90 SER A C 1
ATOM 644 O O . SER A 1 90 ? 20.305 -2.344 -9.242 1.00 91.50 90 SER A O 1
ATOM 646 N N . ALA A 1 91 ? 19.346 -0.444 -8.523 1.00 92.44 91 ALA A N 1
ATOM 647 C CA . ALA A 1 91 ? 19.769 0.358 -9.667 1.00 92.44 91 ALA A CA 1
ATOM 648 C C . ALA A 1 91 ? 21.296 0.545 -9.698 1.00 92.44 91 ALA A C 1
ATOM 650 O O . ALA A 1 91 ? 21.909 0.397 -10.756 1.00 92.44 91 ALA A O 1
ATOM 651 N N . ALA A 1 92 ? 21.918 0.797 -8.542 1.00 93.88 92 ALA A N 1
ATOM 652 C CA . ALA A 1 92 ? 23.368 0.929 -8.416 1.00 93.88 92 ALA A CA 1
ATOM 653 C C . ALA A 1 92 ? 24.107 -0.370 -8.785 1.00 93.88 92 ALA A C 1
ATOM 655 O O . ALA A 1 92 ? 25.066 -0.331 -9.555 1.00 93.88 92 ALA A O 1
ATOM 656 N N . MET A 1 93 ? 23.634 -1.529 -8.308 1.00 93.06 93 MET A N 1
ATOM 657 C CA . MET A 1 93 ? 24.207 -2.832 -8.684 1.00 93.06 93 MET A CA 1
ATOM 658 C C . MET A 1 93 ? 24.116 -3.083 -10.193 1.00 93.06 93 MET A C 1
ATOM 660 O O . MET A 1 93 ? 25.091 -3.518 -10.807 1.00 93.06 93 MET A O 1
ATOM 664 N N . ARG A 1 94 ? 22.975 -2.741 -10.807 1.00 89.50 94 ARG A N 1
ATOM 665 C CA . ARG A 1 94 ? 22.769 -2.885 -12.254 1.00 89.50 94 ARG A CA 1
ATOM 666 C C . ARG A 1 94 ? 23.687 -1.963 -13.058 1.00 89.50 94 ARG A C 1
ATOM 668 O O . ARG A 1 94 ? 24.207 -2.383 -14.086 1.00 89.50 94 ARG A O 1
ATOM 675 N N . PHE A 1 95 ? 23.937 -0.746 -12.572 1.00 91.31 95 PHE A N 1
ATOM 676 C CA . PHE A 1 95 ? 24.921 0.167 -13.162 1.00 91.31 95 PHE A CA 1
ATOM 677 C C . PHE A 1 95 ? 26.355 -0.384 -13.067 1.00 91.31 95 PHE A C 1
ATOM 679 O O . PHE A 1 95 ? 27.136 -0.227 -13.999 1.00 91.31 95 PHE A O 1
ATOM 686 N N . GLY A 1 96 ? 26.679 -1.100 -11.986 1.00 90.19 96 GLY A N 1
ATOM 687 C CA . GLY A 1 96 ? 27.948 -1.813 -11.800 1.00 90.19 96 GLY A CA 1
ATOM 688 C C . GLY A 1 96 ? 28.081 -3.135 -12.571 1.00 90.19 96 GLY A C 1
ATOM 689 O O . GLY A 1 96 ? 29.024 -3.880 -12.323 1.00 90.19 96 GLY A O 1
ATOM 690 N N . GLY A 1 97 ? 27.145 -3.461 -13.470 1.00 89.25 97 GLY A N 1
ATOM 691 C CA . GLY A 1 97 ? 27.175 -4.682 -14.285 1.00 89.25 97 GLY A CA 1
ATOM 692 C C . GLY A 1 97 ? 26.714 -5.956 -13.568 1.00 89.25 97 GLY A C 1
ATOM 693 O O . GLY A 1 97 ? 26.734 -7.032 -14.162 1.00 89.25 97 GLY A O 1
ATOM 694 N N . VAL A 1 98 ? 26.262 -5.860 -12.315 1.00 87.25 98 VAL A N 1
ATOM 695 C CA . VAL A 1 98 ? 25.745 -6.998 -11.548 1.00 87.25 98 VAL A CA 1
ATOM 696 C C . VAL A 1 98 ? 24.236 -7.096 -11.766 1.00 87.25 98 VAL A C 1
ATOM 698 O O . VAL A 1 98 ? 23.459 -6.326 -11.201 1.00 87.25 98 VAL A O 1
ATOM 701 N N . ASN A 1 99 ? 23.807 -8.055 -12.591 1.00 85.50 99 ASN A N 1
ATOM 702 C CA . ASN A 1 99 ? 22.390 -8.346 -12.797 1.00 85.50 99 ASN A CA 1
ATOM 703 C C . ASN A 1 99 ? 21.982 -9.608 -12.025 1.00 85.50 99 ASN A C 1
ATOM 705 O O . ASN A 1 99 ? 22.203 -10.727 -12.476 1.00 85.50 99 ASN A O 1
ATOM 709 N N . LEU A 1 100 ? 21.376 -9.413 -10.853 1.00 81.38 100 LEU A N 1
ATOM 710 C CA . LEU A 1 100 ? 20.828 -10.495 -10.022 1.00 81.38 100 LEU A CA 1
ATOM 711 C C . LEU A 1 100 ? 19.401 -10.892 -10.438 1.00 81.38 100 LEU A C 1
ATOM 713 O O . LEU A 1 100 ? 18.795 -11.761 -9.815 1.00 81.38 100 LEU A O 1
ATOM 717 N N . VAL A 1 101 ? 18.842 -10.248 -11.469 1.00 82.56 101 VAL A N 1
ATOM 718 C CA . VAL A 1 101 ? 17.497 -10.548 -11.961 1.00 82.56 101 VAL A CA 1
ATOM 719 C C . VAL A 1 101 ? 17.546 -11.789 -12.842 1.00 82.56 101 VAL A C 1
ATOM 721 O O . VAL A 1 101 ? 18.186 -11.797 -13.891 1.00 82.56 101 VAL A O 1
ATOM 724 N N . ASN A 1 102 ? 16.830 -12.832 -12.428 1.00 85.62 102 ASN A N 1
ATOM 725 C CA . ASN A 1 102 ? 16.651 -14.035 -13.227 1.00 85.62 102 ASN A CA 1
ATOM 726 C C . ASN A 1 102 ? 15.376 -13.914 -14.078 1.00 85.62 102 ASN A C 1
ATOM 728 O O . ASN A 1 102 ? 14.267 -14.123 -13.590 1.00 85.62 102 ASN A O 1
ATOM 732 N N . GLU A 1 103 ? 15.541 -13.585 -15.358 1.00 85.31 103 GLU A N 1
ATOM 733 C CA . GLU A 1 103 ? 14.427 -13.398 -16.300 1.00 85.31 103 GLU A CA 1
ATOM 734 C C . GLU A 1 103 ? 13.640 -14.693 -16.564 1.00 85.31 103 GLU A C 1
ATOM 736 O O . GLU A 1 103 ? 12.427 -14.651 -16.757 1.00 85.31 103 GLU A O 1
ATOM 741 N N . ALA A 1 104 ? 14.293 -15.859 -16.510 1.00 86.56 104 ALA A N 1
ATOM 742 C CA . ALA A 1 104 ? 13.614 -17.148 -16.655 1.00 86.56 104 ALA A CA 1
ATOM 743 C C . ALA A 1 104 ? 12.711 -17.459 -15.451 1.00 86.56 104 ALA A C 1
ATOM 745 O O . ALA A 1 104 ? 11.660 -18.078 -15.605 1.00 86.56 104 ALA A O 1
ATOM 746 N N . TRP A 1 105 ? 13.098 -17.003 -14.256 1.00 85.81 105 TRP A N 1
ATOM 747 C CA . TRP A 1 105 ? 12.255 -17.096 -13.067 1.00 85.81 105 TRP A CA 1
ATOM 748 C C . TRP A 1 105 ? 11.077 -16.123 -13.130 1.00 85.81 105 TRP A C 1
ATOM 750 O O . TRP A 1 105 ? 9.954 -16.532 -12.861 1.00 85.81 105 TRP A O 1
ATOM 760 N N . LEU A 1 106 ? 11.308 -14.866 -13.529 1.00 84.19 106 LEU A N 1
ATOM 761 C CA . LEU A 1 106 ? 10.249 -13.851 -13.617 1.00 84.19 106 LEU A CA 1
ATOM 762 C C . LEU A 1 106 ? 9.131 -14.217 -14.601 1.00 84.19 106 LEU A C 1
ATOM 764 O O . LEU A 1 106 ? 7.983 -13.867 -14.366 1.00 84.19 106 LEU A O 1
ATOM 768 N N . ASN A 1 107 ? 9.452 -14.934 -15.678 1.00 87.25 107 ASN A N 1
ATOM 769 C CA . ASN A 1 107 ? 8.460 -15.379 -16.660 1.00 87.25 107 ASN A CA 1
ATOM 770 C C . ASN A 1 107 ? 7.747 -16.687 -16.264 1.00 87.25 107 ASN A C 1
ATOM 772 O O . ASN A 1 107 ? 6.938 -17.208 -17.030 1.00 87.25 107 ASN A O 1
ATOM 776 N N . ASN A 1 108 ? 8.060 -17.262 -15.100 1.00 92.44 108 ASN A N 1
ATOM 777 C CA . ASN A 1 108 ? 7.456 -18.502 -14.627 1.00 92.44 108 ASN A CA 1
ATOM 778 C C . ASN A 1 108 ? 6.247 -18.202 -13.731 1.00 92.44 108 ASN A C 1
ATOM 780 O O . ASN A 1 108 ? 6.362 -17.430 -12.781 1.00 92.44 108 ASN A O 1
ATOM 784 N N . THR A 1 109 ? 5.125 -18.890 -13.948 1.00 92.06 109 THR A N 1
ATOM 785 C CA . THR A 1 109 ? 3.910 -18.806 -13.116 1.00 92.06 109 THR A CA 1
ATOM 786 C C . THR A 1 109 ? 4.180 -19.030 -11.623 1.00 92.06 109 THR A C 1
ATOM 788 O O . THR A 1 109 ? 3.529 -18.436 -10.767 1.00 92.06 109 THR A O 1
ATOM 791 N N . TRP A 1 110 ? 5.180 -19.843 -11.267 1.00 92.12 110 TRP A N 1
ATOM 792 C CA . TRP A 1 110 ? 5.561 -20.047 -9.865 1.00 92.12 110 TRP A CA 1
ATOM 793 C C . TRP A 1 110 ? 6.101 -18.787 -9.181 1.00 92.12 110 TRP A C 1
ATOM 795 O O . TRP A 1 110 ? 5.963 -18.651 -7.963 1.00 92.12 110 TRP A O 1
ATOM 805 N N . SER A 1 111 ? 6.680 -17.854 -9.940 1.00 90.44 111 SER A N 1
ATOM 806 C CA . SER A 1 111 ? 7.134 -16.573 -9.398 1.00 90.44 111 SER A CA 1
ATOM 807 C C . SER A 1 111 ? 5.959 -15.691 -8.969 1.00 90.44 111 SER A C 1
ATOM 809 O O . SER A 1 111 ? 6.023 -15.078 -7.904 1.00 90.44 111 SER A O 1
ATOM 811 N N . GLU A 1 112 ? 4.854 -15.712 -9.720 1.00 90.62 112 GLU A N 1
ATOM 812 C CA . GLU A 1 112 ? 3.622 -14.987 -9.394 1.00 90.62 112 GLU A CA 1
ATOM 813 C C . GLU A 1 112 ? 2.973 -15.552 -8.128 1.00 90.62 112 GLU A C 1
ATOM 815 O O . GLU A 1 112 ? 2.624 -14.805 -7.214 1.00 90.62 112 GLU A O 1
ATOM 820 N N . VAL A 1 113 ? 2.878 -16.882 -8.024 1.00 93.38 113 VAL A N 1
ATOM 821 C CA . VAL A 1 113 ? 2.339 -17.557 -6.832 1.00 93.38 113 VAL A CA 1
ATOM 822 C C . VAL A 1 113 ? 3.172 -17.223 -5.594 1.00 93.38 113 VAL A C 1
ATOM 824 O O . VAL A 1 113 ? 2.620 -16.921 -4.533 1.00 93.38 113 VAL A O 1
ATOM 827 N N . LEU A 1 114 ? 4.501 -17.232 -5.718 1.00 93.75 114 LEU A N 1
ATOM 828 C CA . LEU A 1 114 ? 5.394 -16.864 -4.623 1.00 93.75 114 LEU A CA 1
ATOM 829 C C . LEU A 1 114 ? 5.248 -15.385 -4.243 1.00 93.75 114 LEU A C 1
ATOM 831 O O . LEU A 1 114 ? 5.211 -15.070 -3.052 1.00 93.75 114 LEU A O 1
ATOM 835 N N . ALA A 1 115 ? 5.114 -14.486 -5.222 1.00 91.69 115 ALA A N 1
ATOM 836 C CA . ALA A 1 115 ? 4.875 -13.065 -4.981 1.00 91.69 115 ALA A CA 1
A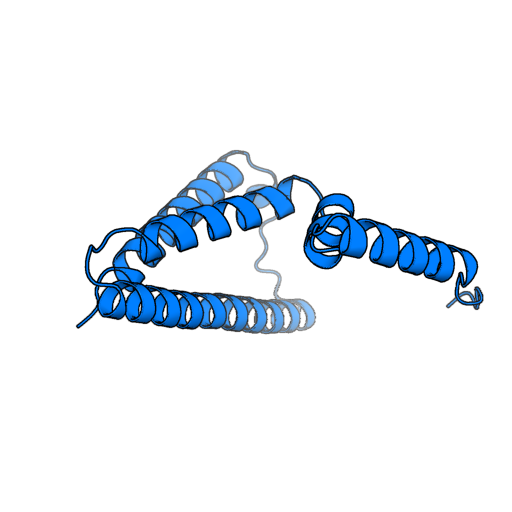TOM 837 C C . ALA A 1 115 ? 3.546 -12.829 -4.246 1.00 91.69 115 ALA A C 1
ATOM 839 O O . ALA A 1 115 ? 3.511 -12.080 -3.269 1.00 91.69 115 ALA A O 1
ATOM 840 N N . LEU A 1 116 ? 2.474 -13.523 -4.641 1.00 92.25 116 LEU A N 1
ATOM 841 C CA . LEU A 1 116 ? 1.184 -13.482 -3.948 1.00 92.25 116 LEU A CA 1
ATOM 842 C C . LEU A 1 116 ? 1.287 -14.017 -2.515 1.00 92.25 116 LEU A C 1
ATOM 844 O O . LEU A 1 116 ? 0.752 -13.407 -1.588 1.00 92.25 116 LEU A O 1
ATOM 848 N N . GLY A 1 117 ? 2.013 -15.120 -2.312 1.00 95.38 117 GLY A N 1
ATOM 849 C CA . GLY A 1 117 ? 2.279 -15.669 -0.983 1.00 95.38 117 GLY A CA 1
ATOM 850 C C . GLY A 1 117 ? 3.036 -14.684 -0.088 1.00 95.38 117 GLY A C 1
ATOM 851 O O . GLY A 1 117 ? 2.626 -14.430 1.045 1.00 95.38 117 GLY A O 1
ATOM 852 N N . ALA A 1 118 ? 4.101 -14.070 -0.608 1.00 94.81 118 ALA A N 1
ATOM 853 C CA . ALA A 1 118 ? 4.864 -13.045 0.099 1.00 94.81 118 ALA A CA 1
ATOM 854 C C . ALA A 1 118 ? 4.002 -11.814 0.426 1.00 94.81 118 ALA A C 1
ATOM 856 O O . ALA A 1 118 ? 4.052 -11.306 1.547 1.00 94.81 118 ALA A O 1
ATOM 857 N N . TYR A 1 119 ? 3.164 -11.372 -0.514 1.00 92.81 119 TYR A N 1
ATOM 858 C CA . TYR A 1 119 ? 2.234 -10.264 -0.314 1.00 92.81 119 TYR A CA 1
ATOM 859 C C . TYR A 1 119 ? 1.218 -10.558 0.800 1.00 92.81 119 TYR A C 1
ATOM 861 O O . TYR A 1 119 ? 1.042 -9.745 1.709 1.00 92.81 119 TYR A O 1
ATOM 869 N N . ALA A 1 120 ? 0.613 -11.749 0.800 1.00 94.69 120 ALA A N 1
ATOM 870 C CA . ALA A 1 120 ? -0.304 -12.175 1.855 1.00 94.69 120 ALA A CA 1
ATOM 871 C C . ALA A 1 120 ? 0.389 -12.233 3.228 1.00 94.69 120 ALA A C 1
ATOM 873 O O . ALA A 1 120 ? -0.156 -11.746 4.221 1.00 94.69 120 ALA A O 1
ATOM 874 N N . LEU A 1 121 ? 1.612 -12.769 3.294 1.00 95.69 121 LEU A N 1
ATOM 875 C CA . LEU A 1 121 ? 2.402 -12.808 4.527 1.00 95.69 121 LEU A CA 1
ATOM 876 C C . LEU A 1 121 ? 2.729 -11.405 5.051 1.00 95.69 121 LEU A C 1
ATOM 878 O O . LEU A 1 121 ? 2.622 -11.171 6.256 1.00 95.69 121 LEU A O 1
ATOM 882 N N . LEU A 1 122 ? 3.076 -10.465 4.167 1.00 93.38 122 LEU A N 1
ATOM 883 C CA . LEU A 1 122 ? 3.324 -9.072 4.538 1.00 93.38 122 LEU A CA 1
ATOM 884 C C . LEU A 1 122 ? 2.067 -8.399 5.092 1.00 93.38 122 LEU A C 1
ATOM 886 O O . LEU A 1 122 ? 2.154 -7.732 6.121 1.00 93.38 122 LEU A O 1
ATOM 890 N N . ILE A 1 123 ? 0.899 -8.620 4.482 1.00 93.88 123 ILE A N 1
ATOM 891 C CA . ILE A 1 123 ? -0.377 -8.107 5.004 1.00 93.88 123 ILE A CA 1
ATOM 892 C C . ILE A 1 123 ? -0.658 -8.674 6.400 1.00 93.88 123 ILE A C 1
ATOM 894 O O . ILE A 1 123 ? -0.981 -7.923 7.321 1.00 93.88 123 ILE A O 1
ATOM 898 N N . LEU A 1 124 ? -0.509 -9.988 6.587 1.00 94.44 124 LEU A N 1
ATOM 899 C CA . LEU A 1 124 ? -0.736 -10.631 7.884 1.00 94.44 124 LEU A CA 1
ATOM 900 C C . LEU A 1 124 ? 0.233 -10.113 8.953 1.00 94.44 124 LEU A C 1
ATOM 902 O O . LEU A 1 124 ? -0.180 -9.836 10.083 1.00 94.44 124 LEU A O 1
ATOM 906 N N . TYR A 1 125 ? 1.510 -9.957 8.597 1.00 94.44 125 TYR A N 1
ATOM 907 C CA . TYR A 1 125 ? 2.514 -9.359 9.469 1.00 94.44 125 TYR A CA 1
ATOM 908 C C . TYR A 1 125 ? 2.133 -7.926 9.841 1.00 94.44 125 TYR A C 1
ATOM 910 O O . TYR A 1 125 ? 2.129 -7.594 11.026 1.00 94.44 125 TYR A O 1
ATOM 918 N N . PHE A 1 126 ? 1.759 -7.109 8.856 1.00 93.25 126 PHE A N 1
ATOM 919 C CA . PHE A 1 126 ? 1.363 -5.721 9.054 1.00 93.25 126 PHE A CA 1
ATOM 920 C C . PHE A 1 126 ? 0.178 -5.616 10.015 1.00 93.25 126 PHE A C 1
ATOM 922 O O . PHE A 1 126 ? 0.283 -4.946 11.038 1.00 93.25 126 PHE A O 1
ATOM 929 N N . ILE A 1 127 ? -0.903 -6.367 9.774 1.00 92.62 127 ILE A N 1
ATOM 930 C CA . ILE A 1 127 ? -2.075 -6.397 10.661 1.00 92.62 127 ILE A CA 1
ATOM 931 C C . ILE A 1 127 ? -1.661 -6.789 12.083 1.00 92.62 127 ILE A C 1
ATOM 933 O O . ILE A 1 127 ? -2.017 -6.114 13.049 1.00 92.62 127 ILE A O 1
ATOM 937 N N . LYS A 1 128 ? -0.884 -7.868 12.236 1.00 93.00 128 LYS A N 1
ATOM 938 C CA . LYS A 1 128 ? -0.444 -8.354 13.551 1.00 93.00 128 LYS A CA 1
ATOM 939 C C . LYS A 1 128 ? 0.428 -7.329 14.278 1.00 93.00 128 LYS A C 1
ATOM 941 O O . LYS A 1 128 ? 0.280 -7.158 15.489 1.00 93.00 128 LYS A O 1
ATOM 946 N N . ALA A 1 129 ? 1.330 -6.663 13.563 1.00 91.62 129 ALA A N 1
ATOM 947 C CA . ALA A 1 129 ? 2.229 -5.655 14.108 1.00 91.62 129 ALA A CA 1
ATOM 948 C C . ALA A 1 129 ? 1.481 -4.374 14.508 1.00 91.62 129 ALA A C 1
ATOM 950 O O . ALA A 1 129 ? 1.743 -3.834 15.585 1.00 91.62 129 ALA A O 1
ATOM 951 N N . SER A 1 130 ? 0.518 -3.931 13.695 1.00 90.19 130 SER A N 1
ATOM 952 C CA . SER A 1 130 ? -0.323 -2.767 13.983 1.00 90.19 130 SER A CA 1
ATOM 953 C C . SER A 1 130 ? -1.291 -3.019 15.137 1.00 90.19 130 SER A C 1
ATOM 955 O O . SER A 1 130 ? -1.479 -2.141 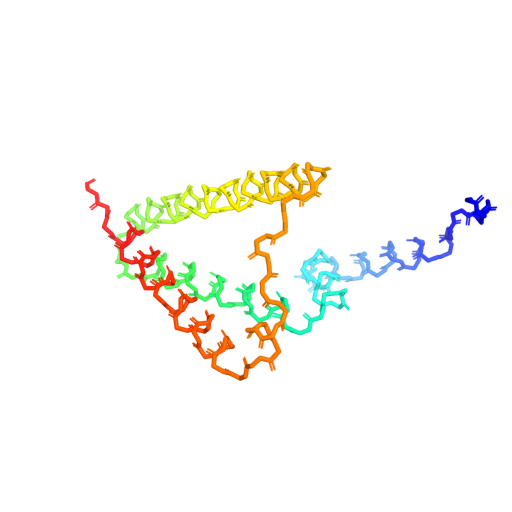15.970 1.00 90.19 130 SER A O 1
ATOM 957 N N . MET A 1 131 ? -1.873 -4.220 15.247 1.00 87.50 131 MET A N 1
ATOM 958 C CA . MET A 1 131 ? -2.816 -4.538 16.330 1.00 87.50 131 MET A CA 1
ATOM 959 C C . MET A 1 131 ? -2.149 -4.745 17.695 1.00 87.50 131 MET A C 1
ATOM 961 O O . MET A 1 131 ? -2.797 -4.533 18.724 1.00 87.50 131 MET A O 1
ATOM 965 N N . LYS A 1 132 ? -0.872 -5.153 17.726 1.00 85.88 132 LYS A N 1
ATOM 966 C CA . LYS A 1 132 ? -0.077 -5.234 18.958 1.00 85.88 132 LYS A CA 1
ATOM 967 C C . LYS A 1 132 ? 0.368 -3.839 19.383 1.00 85.88 132 LYS A C 1
ATOM 969 O O . LYS A 1 132 ? 1.502 -3.443 19.114 1.00 85.88 132 LYS A O 1
ATOM 974 N N . VAL A 1 133 ? -0.512 -3.100 20.038 1.00 72.25 133 VAL A N 1
ATOM 975 C CA . VAL A 1 133 ? -0.129 -1.904 20.798 1.00 72.25 133 VAL A CA 1
ATOM 976 C C . VAL A 1 133 ? 0.325 -2.368 22.182 1.00 72.25 133 VAL A C 1
ATOM 978 O O . VAL A 1 133 ? -0.229 -3.337 22.706 1.00 72.25 133 VAL A O 1
ATOM 981 N N . LYS A 1 134 ? 1.419 -1.790 22.679 1.00 57.56 134 LYS A N 1
ATOM 982 C CA . LYS A 1 134 ? 2.001 -2.110 23.983 1.00 57.56 134 LYS A CA 1
ATOM 983 C C . LYS A 1 134 ? 1.580 -1.035 24.963 1.00 57.56 134 LYS A C 1
ATOM 985 O O . LYS A 1 134 ? 1.643 0.131 24.527 1.00 57.56 134 LYS A O 1
#

=== Feature glossary ===
The features interleaved in this record are:

— What the protein is —

Sequence gives the chain of amino acids in standard one-letter code (A=alanine, C=cysteine, …, Y=tyrosine), read N→C. It is the only feature that is directly encoded by the gene; all structural features are derived from the folded form of this sequence.

Database cross-references. InterPro integrates a dozen domain/family signature databases into unified entries with residue-range hits. GO terms attach function/process/location labels with evidence codes. CATH codes position the fold in a four-level structural taxonomy. Organism is the NCBI-taxonomy species name.

— Where its atoms are —

Atomic coordinates in PDBx/mmCIF format — the same representation the Protein Data Bank distributes. Each line of the _atom_site loop places one backbone atom in Cartesian space (units: ångströms, origin: arbitrary).

The six renders are orthographic views along the three Cartesian axes in both directions. Representation (cartoon, sticks, or surface) and color scheme (sequence-rainbow or by-chain) vary across proteins so the training set covers all the common visualization conventions.

— Local backbone conformation —

Eight-state secondary structure (DSSP): H is the canonical α-helix, G the tighter 3₁₀-helix, I the wider π-helix; E/B are β-structure, T and S are turns and bends, and '-' is everything else. DSSP derives these from the pattern of main-chain N–H···O=C hydrogen bonds, not from the sequence.

P-SEA three-state annotation labels each residue as helix, strand, or coil based purely on the geometry of the Cα trace. It serves as a fallback when the full backbone (and thus DSSP) is unavailable.

The φ/ψ torsion pair specifies the backbone conformation at each residue. φ rotates about the N–Cα bond, ψ about the Cα–C bond. Steric clashes forbid most of the (φ, ψ) plane — the allowed regions (α-helix basin, β-sheet basin, left-handed helix) are the Ramachandran-allowed regions.

— Global shape and packing —

The geometric summary reports three shape descriptors. Rg (radius of gyration) measures how spread out the Cα atoms are about their centre of mass; compact globular proteins have small Rg, elongated or unfolded ones large. Cα contacts (<8 Å, |i−j|>4) count long-range residue pairs in spatial proximity — high for tightly packed folds, near zero for rods or random coil. The bounding-box extents give the protein's footprint along x, y, z in Å.

Solvent-accessible surface area (SASA) is the area in Å² traced out by the centre of a 1.4 Å probe sphere (a water molecule) rolled over the protein's van der Waals surface (Shrake–Rupley / Lee–Richards construction). Buried residues have near-zero SASA; fully exposed residues can exceed 200 Å². The total SASA scales roughly with the number of surface residues.

The contact map is a binary N×N matrix image: pixel (i, j) is dark where Cα_i and Cα_j are within 8 Å and |i−j|>4. Because the |i−j|>4 filter removes local helical contacts, off-diagonal stripes parallel to the main diagonal indicate parallel β-sheets; stripes perpendicular to it indicate antiparallel β-sheets. The Ramachandran plot scatters every residue's (φ, ψ) pair against the sterically allowed regions. The PAE heatmap renders the predicted-aligned-error matrix.

— Structural neighborhood —

3Di is Foldseek's structural alphabet. Each residue is assigned one of twenty discrete states based on how its Cα sits relative to its spatial (not sequential) neighbors. Aligning 3Di strings finds structural homologs roughly as well as full 3D superposition, but orders of magnitude faster.

Nearest PDB neighbors are the top structural matches found by Foldseek when searching this structure against the entire Protein Data Bank. Each hit reports a TM-score (0 to 1; >0.5 almost always implies the same fold) and an E-value. These are *structural* homologs — they may share no detectable sequence similarity.

— Confidence and disorder —

For AlphaFold models, the B-factor field carries pLDDT — the model's own estimate of local accuracy on a 0–100 scale. Regions with pLDDT<50 should be treated as essentially unmodeled; they often correspond to intrinsically disordered segments.

Crystallographic B-factors measure how much each atom's electron density is smeared out, in Å². They rise in mobile loops and surface residues and fall in the buried interior. In AlphaFold models this column is repurposed to hold pLDDT instead.

Predicted aligned error is AlphaFold's pairwise confidence. Unlike pLDDT (per-residue), PAE is pe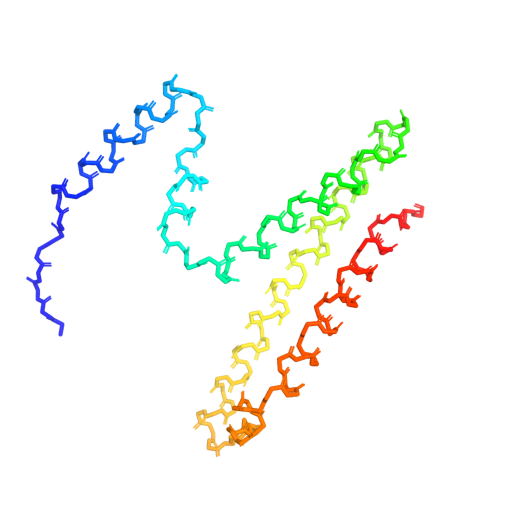r-residue-pair and captures whether two parts of the structure are correctly placed relative to each other. Units are ångströms of expected positional error.